Protein AF-A0A497KX13-F1 (afdb_monomer_lite)

Structure (mmCIF, N/CA/C/O backbone):
data_AF-A0A497KX13-F1
#
_entry.id   AF-A0A497KX13-F1
#
loop_
_atom_site.group_PDB
_atom_site.id
_atom_site.type_symbol
_atom_site.label_atom_id
_atom_site.label_alt_id
_atom_site.label_comp_id
_atom_site.label_asym_id
_atom_site.label_entity_id
_atom_site.label_seq_id
_atom_site.pdbx_PDB_ins_code
_atom_site.Cartn_x
_atom_site.Cartn_y
_atom_site.Cartn_z
_atom_site.occupancy
_atom_site.B_iso_or_equiv
_atom_site.auth_seq_id
_atom_site.auth_comp_id
_atom_site.auth_asym_id
_atom_site.auth_atom_id
_atom_site.pdbx_PDB_model_num
ATOM 1 N N . ILE A 1 1 ? 3.944 -8.898 -15.765 1.00 92.19 1 ILE A N 1
ATOM 2 C CA . ILE A 1 1 ? 4.235 -7.469 -15.474 1.00 92.19 1 ILE A CA 1
ATOM 3 C C . ILE A 1 1 ? 5.236 -6.898 -16.478 1.00 92.19 1 ILE A C 1
ATOM 5 O O . ILE A 1 1 ? 4.846 -6.047 -17.266 1.00 92.19 1 ILE A O 1
ATOM 9 N N . ASN A 1 2 ? 6.475 -7.404 -16.545 1.00 96.06 2 ASN A N 1
ATOM 10 C CA . ASN A 1 2 ? 7.486 -6.884 -17.486 1.00 96.06 2 ASN A CA 1
ATOM 11 C C . ASN A 1 2 ? 7.087 -7.016 -18.970 1.00 96.06 2 ASN A C 1
ATOM 13 O O . ASN A 1 2 ? 7.401 -6.130 -19.750 1.00 96.06 2 ASN A O 1
ATOM 17 N N . ALA A 1 3 ? 6.346 -8.067 -19.340 1.00 97.19 3 ALA A N 1
ATOM 18 C CA . ALA A 1 3 ? 5.891 -8.307 -20.717 1.00 97.19 3 ALA A CA 1
ATOM 19 C C . ALA A 1 3 ? 4.683 -7.459 -21.171 1.00 97.19 3 ALA A C 1
ATOM 21 O O . ALA A 1 3 ? 4.298 -7.532 -22.329 1.00 97.19 3 ALA A O 1
ATOM 22 N N . VAL A 1 4 ? 4.045 -6.708 -20.268 1.00 97.50 4 VAL A N 1
ATOM 23 C CA . VAL A 1 4 ? 2.897 -5.848 -20.619 1.00 97.50 4 VAL A CA 1
ATOM 24 C C . VAL A 1 4 ? 3.401 -4.624 -21.390 1.00 97.50 4 VAL A C 1
ATOM 26 O O . VAL A 1 4 ? 4.472 -4.127 -21.065 1.00 97.50 4 VAL A O 1
ATOM 29 N N . ASP A 1 5 ? 2.663 -4.108 -22.363 1.00 97.56 5 ASP A N 1
ATOM 30 C CA . ASP A 1 5 ? 2.992 -2.821 -22.985 1.00 97.56 5 ASP A CA 1
ATOM 31 C C . ASP A 1 5 ? 2.425 -1.681 -22.124 1.00 97.56 5 ASP A C 1
ATOM 33 O O . ASP A 1 5 ? 1.216 -1.450 -22.103 1.00 97.56 5 ASP A O 1
ATOM 37 N N . CYS A 1 6 ? 3.270 -1.080 -21.281 1.00 97.12 6 CYS A N 1
ATOM 38 C CA . CYS A 1 6 ? 2.882 0.009 -20.383 1.00 97.12 6 CYS A CA 1
ATOM 39 C C . CYS A 1 6 ? 4.097 0.819 -19.917 1.00 97.12 6 CYS A C 1
ATOM 41 O O . CYS A 1 6 ? 5.180 0.260 -19.712 1.00 97.12 6 CYS A O 1
ATOM 43 N N . ASP A 1 7 ? 3.883 2.110 -19.660 1.00 97.75 7 ASP A N 1
ATOM 44 C CA . ASP A 1 7 ? 4.948 3.046 -19.272 1.00 97.75 7 ASP A CA 1
ATOM 45 C C . ASP A 1 7 ? 5.292 3.006 -17.776 1.00 97.75 7 ASP A C 1
ATOM 47 O O . ASP A 1 7 ? 6.398 3.369 -17.381 1.00 97.75 7 ASP A O 1
ATOM 51 N N . ALA A 1 8 ? 4.360 2.562 -16.927 1.00 96.75 8 ALA A N 1
ATOM 52 C CA . ALA A 1 8 ? 4.539 2.519 -15.476 1.00 96.75 8 ALA A CA 1
ATOM 53 C C . ALA A 1 8 ? 3.722 1.397 -14.815 1.00 96.75 8 ALA A C 1
ATOM 55 O O . ALA A 1 8 ? 2.781 0.853 -15.398 1.00 96.75 8 ALA A O 1
ATOM 56 N N . VAL A 1 9 ? 4.084 1.062 -13.574 1.00 95.75 9 VAL A N 1
ATOM 57 C CA . VAL A 1 9 ? 3.365 0.129 -12.696 1.00 95.75 9 VAL A CA 1
ATOM 58 C C . VAL A 1 9 ? 2.902 0.876 -11.447 1.00 95.75 9 VAL A C 1
ATOM 60 O O . VAL A 1 9 ? 3.713 1.465 -10.736 1.00 95.75 9 VAL A O 1
ATOM 63 N N . VAL A 1 10 ? 1.603 0.817 -11.153 1.00 95.81 10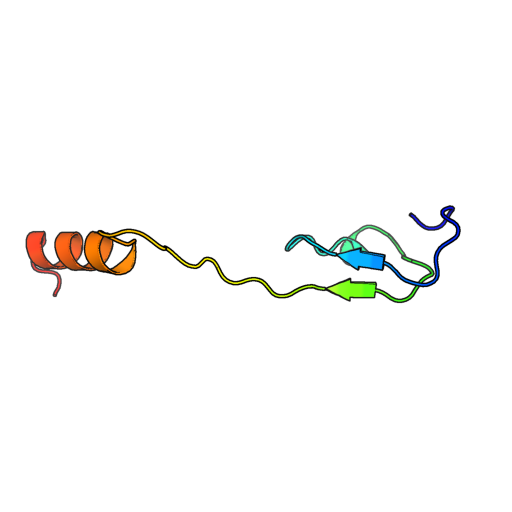 VAL A N 1
ATOM 64 C CA . VAL A 1 10 ? 1.016 1.394 -9.936 1.00 95.81 10 VAL A CA 1
ATOM 65 C C . VAL A 1 10 ? 0.695 0.267 -8.959 1.00 95.81 10 VAL A C 1
ATOM 67 O O . VAL A 1 10 ? -0.144 -0.590 -9.239 1.00 95.81 10 VAL A O 1
ATOM 70 N N . LEU A 1 11 ? 1.369 0.253 -7.813 1.00 94.81 11 LEU A N 1
ATOM 71 C CA . LEU A 1 11 ? 1.132 -0.714 -6.749 1.00 94.81 11 LEU A CA 1
ATOM 72 C C . LEU A 1 11 ? 0.026 -0.192 -5.835 1.00 94.81 11 LEU A C 1
ATOM 74 O O . LEU A 1 11 ? 0.250 0.663 -4.983 1.00 94.81 11 LEU A O 1
ATOM 78 N N . GLY A 1 12 ? -1.179 -0.726 -6.046 1.00 93.25 12 GLY A N 1
ATOM 79 C CA . GLY A 1 12 ? -2.396 -0.399 -5.295 1.00 93.25 12 GLY A CA 1
ATOM 80 C C . GLY A 1 12 ? -2.505 -1.058 -3.915 1.00 93.25 12 GLY A C 1
ATOM 81 O O . GLY A 1 12 ? -3.524 -0.930 -3.248 1.00 93.25 12 GLY A O 1
ATOM 82 N N . THR A 1 13 ? -1.490 -1.817 -3.509 1.00 91.50 13 THR A N 1
ATOM 83 C CA . THR A 1 13 ? -1.489 -2.631 -2.288 1.00 91.50 13 THR A CA 1
ATOM 84 C C . THR A 1 13 ? -0.214 -2.372 -1.495 1.00 91.50 13 THR A C 1
ATOM 86 O O . THR A 1 13 ? 0.799 -2.062 -2.121 1.00 91.50 13 THR A O 1
ATOM 89 N N . PRO A 1 14 ? -0.180 -2.655 -0.181 1.00 88.81 14 PRO A N 1
ATOM 90 C CA . PRO A 1 14 ? 1.043 -2.571 0.629 1.00 88.81 14 PRO A CA 1
ATOM 91 C C . PRO A 1 14 ? 2.137 -3.582 0.231 1.00 88.81 14 PRO A C 1
ATOM 93 O O . PRO A 1 14 ? 3.164 -3.704 0.895 1.00 88.81 14 PRO A O 1
ATOM 96 N N . SER A 1 15 ? 1.907 -4.391 -0.806 1.00 89.12 15 SER A N 1
ATOM 97 C CA . SER A 1 15 ? 2.848 -5.397 -1.276 1.00 89.12 15 SER A CA 1
ATOM 98 C C . SER A 1 15 ? 4.074 -4.764 -1.934 1.00 89.12 15 SER A C 1
ATOM 100 O O . SER A 1 15 ? 3.991 -4.112 -2.971 1.00 89.12 15 SER A O 1
ATOM 102 N N . HIS A 1 16 ? 5.248 -5.074 -1.391 1.00 88.56 16 HIS A N 1
ATOM 103 C CA . HIS A 1 16 ? 6.538 -4.684 -1.959 1.00 88.56 16 HIS A CA 1
ATOM 104 C C . HIS A 1 16 ? 7.053 -5.739 -2.948 1.00 88.56 16 HIS A C 1
ATOM 106 O O . HIS A 1 16 ? 7.989 -6.486 -2.652 1.00 88.56 16 HIS A O 1
ATOM 112 N N . LEU A 1 17 ? 6.430 -5.820 -4.128 1.00 91.38 17 LEU A N 1
ATOM 113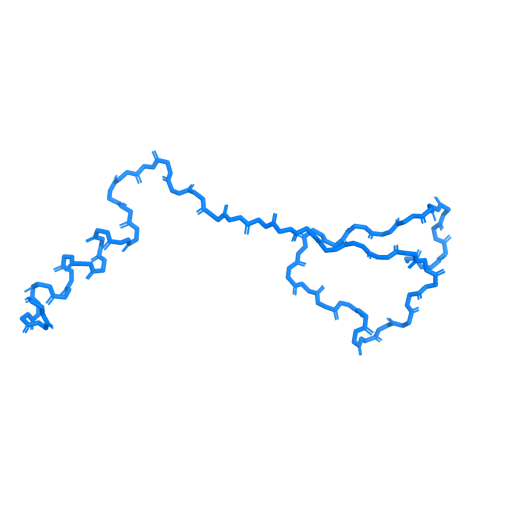 C CA . LEU A 1 17 ? 6.751 -6.838 -5.140 1.00 91.38 17 LEU A CA 1
ATOM 114 C C . LEU A 1 17 ? 8.206 -6.769 -5.641 1.00 91.38 17 LEU A C 1
ATOM 116 O O . LEU A 1 17 ? 8.795 -7.792 -5.987 1.00 91.38 17 LEU A O 1
ATOM 120 N N . GLU A 1 18 ? 8.808 -5.581 -5.597 1.00 90.56 18 GLU A N 1
ATOM 121 C CA . GLU A 1 18 ? 10.208 -5.316 -5.959 1.00 90.56 18 GLU A CA 1
ATOM 122 C C . GLU A 1 18 ? 11.216 -6.143 -5.139 1.00 90.56 18 GLU A C 1
ATOM 124 O O . GLU A 1 18 ? 12.336 -6.373 -5.587 1.00 90.56 18 GLU A O 1
ATOM 129 N N . ARG A 1 19 ? 10.819 -6.648 -3.958 1.00 92.88 19 ARG A N 1
ATOM 130 C CA . ARG A 1 19 ? 11.654 -7.544 -3.135 1.00 92.88 19 ARG A CA 1
ATOM 131 C C . ARG A 1 19 ? 11.795 -8.950 -3.719 1.00 92.88 19 ARG A C 1
ATOM 133 O O . ARG A 1 19 ? 12.734 -9.655 -3.364 1.00 92.88 19 ARG A O 1
ATOM 140 N N . PHE A 1 20 ? 10.860 -9.368 -4.570 1.00 94.31 20 PHE A N 1
ATOM 141 C CA . PHE A 1 20 ? 10.760 -10.742 -5.076 1.00 94.31 20 PHE A CA 1
ATOM 142 C C . PHE A 1 20 ? 10.924 -10.834 -6.595 1.00 94.31 20 PHE A C 1
ATOM 144 O O . PHE A 1 20 ? 11.224 -11.902 -7.123 1.00 94.31 20 PHE A O 1
ATOM 151 N N . LEU A 1 21 ? 10.730 -9.722 -7.304 1.00 93.31 21 LEU A N 1
ATOM 152 C CA . LEU A 1 21 ? 10.802 -9.645 -8.756 1.00 93.31 21 LEU A CA 1
ATOM 153 C C . LEU A 1 21 ? 11.504 -8.355 -9.180 1.00 93.31 21 LEU A C 1
ATOM 155 O O . LEU A 1 21 ? 11.137 -7.265 -8.749 1.00 93.31 21 LEU A O 1
ATOM 159 N N . LYS A 1 22 ? 12.454 -8.465 -10.114 1.00 95.31 22 LYS A N 1
ATOM 160 C CA . LYS A 1 22 ? 13.046 -7.297 -10.771 1.00 95.31 22 LYS A CA 1
ATOM 161 C C . LYS A 1 22 ? 12.069 -6.730 -11.805 1.00 95.31 22 LYS A C 1
ATOM 163 O O . LYS A 1 22 ? 11.869 -7.317 -12.874 1.00 95.31 22 LYS A O 1
ATOM 168 N N . LEU A 1 23 ? 11.469 -5.588 -11.486 1.00 95.50 23 LEU A N 1
ATOM 169 C CA . LEU A 1 23 ? 10.625 -4.828 -12.406 1.00 95.50 23 LEU A CA 1
ATOM 170 C C . LEU A 1 23 ? 11.500 -3.987 -13.343 1.00 95.50 23 LEU A C 1
ATOM 172 O O . LEU A 1 23 ? 12.503 -3.416 -12.922 1.00 95.50 23 LEU A O 1
ATOM 176 N N . ASN A 1 24 ? 11.152 -3.955 -14.631 1.00 96.56 24 ASN A N 1
ATOM 177 C CA . ASN A 1 24 ? 11.906 -3.235 -15.668 1.00 96.56 24 ASN A CA 1
ATOM 178 C C . ASN A 1 24 ? 11.250 -1.910 -16.093 1.00 96.56 24 ASN A C 1
ATOM 180 O O . ASN A 1 24 ? 11.582 -1.376 -17.147 1.00 96.56 24 ASN A O 1
ATOM 184 N N . LYS A 1 25 ? 10.310 -1.408 -15.291 1.00 96.38 25 LYS A N 1
ATOM 185 C CA . LYS A 1 25 ? 9.514 -0.203 -15.548 1.00 96.38 25 LYS A CA 1
ATOM 186 C C . LYS A 1 25 ? 9.442 0.650 -14.282 1.00 96.38 25 LYS A C 1
ATOM 188 O O . LYS A 1 25 ? 9.547 0.075 -13.197 1.00 96.38 25 LYS A O 1
ATOM 193 N N . PRO A 1 26 ? 9.224 1.970 -14.399 1.00 96.38 26 PRO A N 1
ATOM 194 C CA . PRO 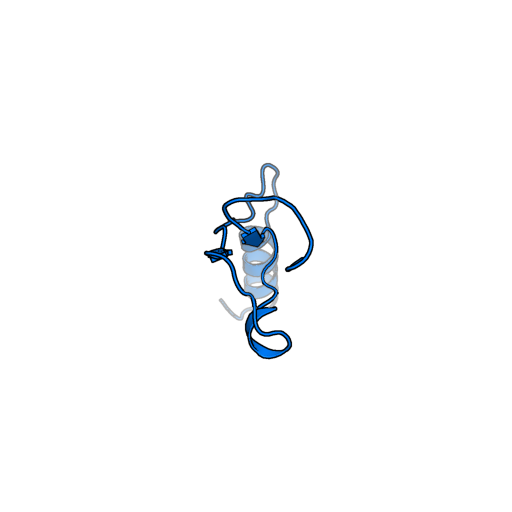A 1 26 ? 8.946 2.839 -13.260 1.00 96.38 26 PRO A CA 1
ATOM 195 C C . PRO A 1 26 ? 7.798 2.309 -12.391 1.00 96.38 26 PRO A C 1
ATOM 197 O O . PRO A 1 26 ? 6.763 1.882 -12.911 1.00 96.38 26 PRO A O 1
ATOM 200 N N . VAL A 1 27 ? 7.982 2.353 -11.070 1.00 95.81 27 VAL A N 1
ATOM 201 C CA . VAL A 1 27 ? 7.017 1.868 -10.075 1.00 95.81 27 VAL A CA 1
ATOM 202 C C . VAL A 1 27 ? 6.599 3.017 -9.166 1.00 95.81 27 VAL A C 1
ATOM 204 O O . VAL A 1 27 ? 7.445 3.759 -8.673 1.00 95.81 27 VAL A O 1
ATOM 207 N N . VAL A 1 28 ? 5.296 3.141 -8.920 1.00 95.25 28 VAL A N 1
ATOM 208 C CA . VAL A 1 28 ? 4.727 4.071 -7.936 1.00 95.25 28 VAL A CA 1
ATOM 209 C C . VAL A 1 28 ? 3.885 3.285 -6.938 1.00 95.25 28 VAL A C 1
ATOM 211 O O . VAL A 1 28 ? 3.066 2.455 -7.330 1.00 95.25 28 VAL A O 1
ATOM 214 N N . HIS A 1 29 ? 4.072 3.564 -5.650 1.00 95.06 29 HIS A N 1
ATOM 215 C CA . HIS A 1 29 ? 3.235 3.041 -4.569 1.00 95.06 29 HIS A CA 1
ATOM 216 C C . HIS A 1 29 ? 2.160 4.063 -4.236 1.00 95.06 29 HIS A C 1
ATOM 218 O O . HIS A 1 29 ? 2.465 5.242 -4.048 1.00 95.06 29 HIS A O 1
ATOM 224 N N . VAL A 1 30 ? 0.908 3.621 -4.168 1.00 94.75 30 VAL A N 1
ATOM 225 C CA . VAL A 1 30 ? -0.170 4.504 -3.721 1.00 94.75 30 VAL A CA 1
ATOM 226 C C . VAL A 1 30 ? -0.231 4.510 -2.199 1.00 94.75 30 VAL A C 1
ATOM 228 O O . VAL A 1 30 ? -0.078 3.473 -1.554 1.00 94.75 30 VAL A O 1
ATOM 231 N N . SER A 1 31 ? -0.503 5.679 -1.632 1.00 92.12 31 SER A N 1
ATOM 232 C CA . SER A 1 31 ? -0.854 5.817 -0.222 1.00 92.12 31 SER A CA 1
ATOM 233 C C . SER A 1 31 ? -2.370 5.860 -0.098 1.00 92.12 31 SER A C 1
ATOM 235 O O . SER A 1 31 ? -3.035 6.598 -0.825 1.00 92.12 31 SER A O 1
ATOM 237 N N . PHE A 1 32 ? -2.915 5.084 0.831 1.00 89.38 32 PHE A N 1
ATOM 238 C CA . PHE A 1 32 ? -4.327 5.125 1.180 1.00 89.38 32 PHE A CA 1
ATOM 239 C C . PHE A 1 32 ? -4.481 5.101 2.696 1.00 89.38 32 PHE A C 1
ATOM 241 O O . PHE A 1 32 ? -3.682 4.496 3.409 1.00 89.38 32 PHE A O 1
ATOM 248 N N . GLU A 1 33 ? -5.520 5.772 3.171 1.00 87.75 33 GLU A N 1
ATOM 249 C CA . GLU A 1 33 ? -5.897 5.828 4.576 1.00 87.75 33 GLU A CA 1
ATOM 250 C C . GLU A 1 33 ? -7.339 5.338 4.693 1.00 87.75 33 GLU A C 1
ATOM 252 O O . GLU A 1 33 ? -8.204 5.736 3.904 1.00 87.75 33 GLU A O 1
ATOM 257 N N . LEU A 1 34 ? -7.596 4.452 5.657 1.00 89.25 34 LEU A N 1
ATOM 258 C CA . LEU A 1 34 ? -8.957 4.042 5.970 1.00 89.25 34 LEU A CA 1
ATOM 259 C C . LEU A 1 34 ? -9.672 5.213 6.646 1.00 89.25 34 LEU A C 1
ATOM 261 O O . 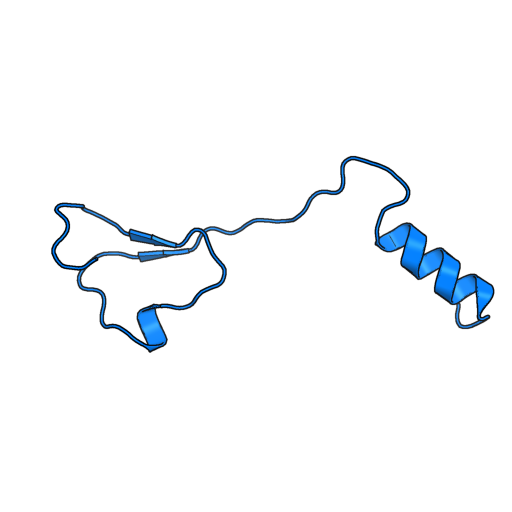LEU A 1 34 ? -9.204 5.727 7.656 1.00 89.25 34 LEU A O 1
ATOM 265 N N . ARG A 1 35 ? -10.830 5.601 6.111 1.00 90.62 35 ARG A N 1
ATOM 266 C CA . ARG A 1 35 ? -11.729 6.555 6.761 1.00 90.62 35 A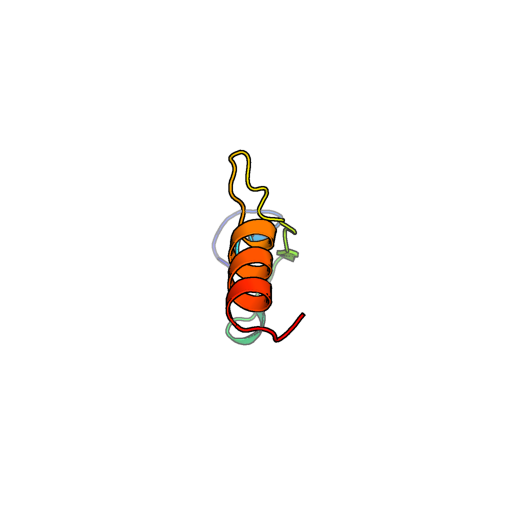RG A CA 1
ATOM 267 C C . ARG A 1 35 ? -13.003 5.846 7.174 1.00 90.62 35 ARG A C 1
ATOM 269 O O . ARG A 1 35 ? -13.758 5.384 6.321 1.00 90.62 35 ARG A O 1
ATOM 276 N N . GLU A 1 36 ? -13.240 5.779 8.476 1.00 93.06 36 GLU A N 1
ATOM 277 C CA . GLU A 1 36 ? -14.491 5.272 9.030 1.00 93.06 36 GLU A CA 1
ATOM 278 C C . GLU A 1 36 ? -15.560 6.366 8.907 1.00 93.06 36 GLU A C 1
ATOM 280 O O . GLU A 1 36 ? -15.443 7.451 9.469 1.00 93.06 36 GLU A O 1
ATOM 285 N N . THR A 1 37 ? -16.594 6.114 8.102 1.00 94.25 37 THR A N 1
ATOM 286 C CA . THR A 1 37 ? -17.673 7.088 7.850 1.00 94.25 37 THR A CA 1
ATOM 287 C C . THR A 1 37 ? -18.829 6.972 8.840 1.00 94.25 37 THR A C 1
ATOM 289 O O . THR A 1 37 ? -19.773 7.757 8.788 1.00 94.25 37 THR A O 1
ATOM 292 N N . THR A 1 38 ? -18.792 5.967 9.709 1.00 94.50 38 THR A N 1
ATOM 293 C CA . THR A 1 38 ? -19.851 5.633 10.663 1.00 94.50 38 THR A CA 1
ATOM 294 C C . THR A 1 38 ? -19.275 5.502 12.061 1.00 94.50 38 THR A C 1
ATOM 296 O O . THR A 1 38 ? -18.118 5.125 12.220 1.00 94.50 38 THR A O 1
ATOM 299 N N . LYS A 1 39 ? -20.109 5.774 13.065 1.00 94.56 39 LYS A N 1
ATOM 300 C CA . LYS A 1 39 ? -19.794 5.591 14.483 1.00 94.56 39 LYS A CA 1
ATOM 301 C C . LYS A 1 39 ? -20.536 4.370 15.064 1.00 94.56 39 LYS A C 1
ATOM 303 O O . LYS A 1 39 ? -21.588 4.011 14.525 1.00 94.56 39 LYS A O 1
ATOM 308 N N . PRO A 1 40 ? -20.047 3.773 16.166 1.00 94.81 40 PRO A N 1
ATOM 309 C CA . PRO A 1 40 ? -18.755 4.061 16.788 1.00 94.81 40 PRO A CA 1
ATOM 310 C C . PRO A 1 40 ? -17.610 3.600 15.884 1.00 94.81 40 PRO A C 1
ATOM 312 O O . PRO A 1 40 ? -17.739 2.600 15.180 1.00 94.81 40 PRO A O 1
ATOM 315 N N . ASP A 1 41 ? -16.526 4.363 15.872 1.00 95.75 41 ASP A N 1
ATOM 316 C CA . ASP A 1 41 ? -15.320 4.028 15.119 1.00 95.75 41 ASP A CA 1
ATOM 317 C C . ASP A 1 41 ? -14.328 3.265 16.004 1.00 95.75 41 ASP A C 1
ATOM 319 O O . ASP A 1 41 ? -14.578 3.032 17.194 1.00 95.75 41 ASP A O 1
ATOM 323 N N . LEU A 1 42 ? -13.213 2.815 15.424 1.00 94.56 42 LEU A N 1
ATOM 324 C CA . LEU A 1 42 ? -12.246 2.000 16.153 1.00 94.56 42 LEU A CA 1
ATOM 325 C C . LEU A 1 42 ? -11.682 2.740 17.375 1.00 94.56 42 LEU A C 1
ATOM 327 O O . LEU A 1 42 ? -11.493 2.126 18.426 1.00 94.56 42 LEU A O 1
ATOM 331 N N . GLU A 1 43 ? -11.451 4.048 17.251 1.00 94.81 43 GLU A N 1
ATOM 332 C CA . GLU A 1 43 ? -10.993 4.897 18.353 1.00 94.81 43 GLU A CA 1
ATOM 333 C C . GLU A 1 43 ? -11.984 4.871 19.522 1.00 94.81 43 GLU A C 1
ATOM 335 O O . GLU A 1 43 ? -11.591 4.596 20.658 1.00 94.81 43 GLU A O 1
ATOM 340 N N . GLU A 1 44 ? -13.275 5.071 19.249 1.00 96.19 44 GLU A N 1
ATOM 341 C CA . GLU A 1 44 ? -14.322 5.045 20.271 1.00 96.19 44 GLU A CA 1
ATOM 342 C C . GLU A 1 44 ? -14.463 3.660 20.917 1.00 96.19 44 GLU A C 1
ATOM 344 O O . GLU A 1 44 ? -14.585 3.549 22.139 1.00 96.19 44 GLU A O 1
ATOM 349 N N . ILE A 1 45 ? -14.392 2.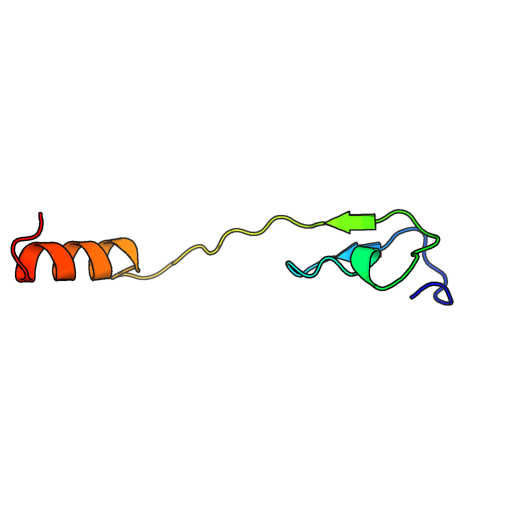587 20.121 1.00 96.88 45 ILE A N 1
ATOM 350 C CA . ILE A 1 45 ? -14.462 1.209 20.628 1.00 96.88 45 ILE A CA 1
ATOM 351 C C . ILE A 1 45 ? -13.296 0.920 21.581 1.00 96.88 45 ILE A C 1
ATOM 353 O O . ILE A 1 45 ? -13.507 0.374 22.668 1.00 96.88 45 ILE A O 1
ATOM 357 N N . VAL A 1 46 ? -12.071 1.282 21.189 1.00 97.19 46 VAL A N 1
ATOM 358 C CA . VAL A 1 46 ? -10.869 1.056 22.001 1.00 97.19 46 VAL A CA 1
ATOM 359 C C . VAL A 1 46 ? -10.889 1.938 23.247 1.00 97.19 46 VAL A C 1
ATOM 361 O O . VAL A 1 46 ? -10.621 1.441 24.339 1.00 97.19 46 VAL A O 1
ATOM 364 N N . SER A 1 47 ? -11.266 3.212 23.116 1.00 97.44 47 SER A N 1
ATOM 365 C CA . SER A 1 47 ? -11.394 4.133 24.249 1.00 97.44 47 SER A CA 1
ATOM 366 C C . SER A 1 47 ? -12.387 3.605 25.281 1.00 97.44 47 SER A C 1
ATOM 368 O O . SER A 1 47 ? -12.034 3.466 26.453 1.00 97.44 47 SER A O 1
ATOM 370 N N . ARG A 1 48 ? -13.587 3.197 24.843 1.00 97.94 48 ARG A N 1
ATOM 371 C CA . ARG A 1 48 ? -14.601 2.623 25.734 1.00 97.94 48 ARG A CA 1
ATOM 372 C C . ARG A 1 48 ? -14.080 1.377 26.447 1.00 97.94 48 ARG A C 1
ATOM 374 O O . ARG A 1 48 ? -14.246 1.255 27.658 1.00 97.94 48 ARG A O 1
ATOM 381 N N . PHE A 1 49 ? -13.424 0.476 25.715 1.00 98.31 49 PHE A N 1
ATOM 382 C CA . PHE A 1 49 ? -12.836 -0.731 26.293 1.00 98.31 49 PHE A CA 1
ATOM 383 C C . PHE A 1 49 ? -11.801 -0.412 27.383 1.00 98.31 49 PHE A C 1
ATOM 385 O O . PHE A 1 49 ? -11.814 -1.039 28.443 1.00 98.31 49 PHE A O 1
ATOM 392 N N . LEU A 1 50 ? -10.910 0.555 27.149 1.00 98.25 50 LEU A N 1
ATOM 393 C CA . LEU A 1 50 ? -9.880 0.936 28.120 1.00 98.25 50 LEU A CA 1
ATOM 394 C C . LEU A 1 50 ? -10.489 1.556 29.384 1.00 98.25 50 LEU A C 1
ATOM 396 O O . LEU A 1 50 ? -10.097 1.172 30.491 1.00 98.25 50 LEU A O 1
ATOM 400 N N . SER A 1 51 ? -11.491 2.427 29.231 1.00 97.50 51 SER A N 1
ATOM 401 C CA . SER A 1 51 ? -12.219 3.020 30.358 1.00 97.50 51 SER A CA 1
ATOM 402 C C . SER A 1 51 ? -12.970 1.967 31.179 1.00 97.50 51 SER A C 1
ATOM 404 O O . SER A 1 51 ? -12.871 1.955 32.403 1.00 97.50 51 SER A O 1
ATOM 406 N N . GLU A 1 52 ? -13.663 1.021 30.533 1.00 97.75 52 GLU A N 1
ATOM 407 C CA . GLU A 1 52 ? -14.370 -0.080 31.214 1.00 97.75 52 GLU A CA 1
ATOM 408 C C . GLU A 1 52 ? -13.425 -0.993 32.015 1.00 97.75 52 GLU A C 1
ATOM 410 O O . GLU A 1 52 ? -13.837 -1.630 32.986 1.00 97.75 52 GLU A O 1
ATOM 415 N N . ARG A 1 53 ? -12.149 -1.067 31.618 1.00 97.69 53 ARG A N 1
ATOM 416 C CA . ARG A 1 53 ? -11.109 -1.847 32.305 1.00 97.69 53 ARG A CA 1
ATOM 417 C C . ARG A 1 53 ? -10.284 -1.036 33.306 1.00 97.69 53 ARG A C 1
ATOM 419 O O . ARG A 1 53 ? -9.407 -1.620 33.940 1.00 97.69 53 ARG A O 1
ATOM 426 N N . GLY A 1 54 ? -10.555 0.261 33.465 1.00 96.00 54 GLY A N 1
ATOM 427 C CA . GLY A 1 54 ? -9.816 1.148 34.370 1.00 96.00 54 GLY A CA 1
ATOM 428 C C . GLY A 1 54 ? -8.348 1.347 33.978 1.00 96.00 54 GLY A C 1
ATOM 429 O O . GLY A 1 54 ? -7.504 1.551 34.846 1.00 96.00 54 GLY A O 1
ATOM 430 N N . LEU A 1 55 ? -8.031 1.221 32.685 1.00 94.44 55 LEU A N 1
ATOM 431 C CA . LEU A 1 55 ? -6.678 1.395 32.135 1.00 94.44 55 LEU A CA 1
ATOM 432 C C . LEU A 1 55 ? -6.409 2.832 31.657 1.00 94.44 55 LEU A C 1
ATOM 434 O O . LEU A 1 55 ? -5.278 3.157 31.295 1.00 94.44 55 LEU A O 1
ATOM 438 N N . THR A 1 56 ? -7.450 3.660 31.661 1.00 84.00 56 THR A N 1
ATOM 439 C CA . THR A 1 56 ? -7.492 5.090 31.326 1.00 84.00 56 THR A CA 1
ATOM 440 C C . THR A 1 56 ? -8.577 5.750 32.151 1.00 84.00 56 THR A C 1
ATOM 442 O O . THR A 1 56 ? -9.631 5.087 32.305 1.00 84.00 56 THR A O 1
#

Foldseek 3Di:
DQPDPDQEAEAADPDPCVVPDPHPHHYDYDDDDDDDPDPPDPVNVVVVVCVVVVVD

Sequence (56 aa):
INAVDCDAVVLGTPSHLERFLKLNKPVVHVSFELRETTKPDLEEIVSRFLSERGLT

Secondary structure (DSSP, 8-state):
-TTS--S-EEE-SS--GGGTS---S-EEEPP------SSS-HHHHHHHHHHHTT--

Radius of gyration: 20.05 Å; chains: 1; bounding box: 33×18×57 Å

pLDDT: mean 94.43, std 3.11, range [84.0, 98.31]